Protein AF-Q877G6-F1 (afdb_monomer)

Radius of gyration: 19.06 Å; Cα contacts (8 Å, |Δi|>4): 130; chains: 1; bounding box: 35×27×50 Å

Solvent-accessible surface area (backbone atoms only — not comparable to full-atom values): 6556 Å² total; per-residue (Å²): 135,87,76,53,73,66,40,53,74,72,68,56,84,74,80,96,65,69,86,87,59,76,82,83,90,75,80,76,54,71,31,86,64,36,75,48,72,37,63,58,92,90,30,47,45,93,73,54,74,78,75,97,71,75,81,60,54,75,44,80,45,73,51,62,65,48,49,51,66,62,53,52,55,51,48,32,68,74,68,74,44,72,78,43,68,89,72,87,58,70,30,70,14,34,38,37,35,61,32,35,32,112

Foldseek 3Di:
DDDPPVCVVVVVPDDPDDPPDDDDPDDQDWAVSAEEFDDDPNHTPVRDDDDPDDPKDKDKDWDGLAFPVVVLVVVCVVVVFRKDFDDTDDNGYTYIGMIMTD

Nearest PDB structures (foldseek):
  7mzv-assembly1_A  TM=7.423E-01  e=6.761E-03  Saccharomyces cerevisiae
  8ucg-assembly1_B  TM=5.681E-01  e=7.013E+00  Palaeococcus pacificus DY20341
  2bm0-assembly1_A  TM=4.723E-01  e=8.004E+00  Thermus thermophilus

pLDDT: mean 92.58, std 7.89, range [58.31, 98.5]

Mean predicted aligned error: 5.35 Å

Organism: NCBI:txid2285

Secondary structure (DSSP, 8-state):
----HHHHHTT-----S-TT---------TTTT-EEE-EETTEETTT----SSSS-EEEEEEEESS-HHHHHHHHHHHH-S--EES----SSSEEEEEEEE-

Sequence (102 aa):
MNYSDLDSFLGLEKYYIQEEWEPLQISINRPEGFKVIEEISETPVDEWKGESNGTYSAYLLTKKGIDHFSVISILKKLMKRKIHYLGIKDANAITQQIIYVN

InterPro domains:
  IPR001656 Pseudouridine synthase, TruD [PF01142] (29-100)
  IPR020103 Pseudouridine synthase, catalytic domain superfamily [SSF55120] (15-101)
  IPR020119 Pseudouridine synthase TruD, conserved site [PS01268] (87-100)
  IPR042214 Pseudouridine synthase, TruD, catalytic domain [G3DSA:3.30.2350.20] (13-102)

Structure (mmCIF, N/CA/C/O backbone):
data_AF-Q877G6-F1
#
_entry.id   AF-Q877G6-F1
#
loop_
_atom_site.group_PDB
_atom_site.id
_atom_site.type_symbol
_atom_site.label_atom_id
_atom_site.label_alt_id
_atom_site.label_comp_id
_atom_site.label_asym_id
_atom_site.label_entity_id
_atom_site.label_seq_id
_atom_site.pdbx_PDB_ins_code
_atom_site.Cartn_x
_atom_site.Cartn_y
_atom_site.Cartn_z
_atom_site.occupancy
_atom_site.B_iso_or_equiv
_atom_site.auth_seq_id
_atom_site.auth_comp_id
_atom_site.auth_asym_id
_atom_site.auth_atom_id
_atom_site.pdbx_PDB_model_num
ATOM 1 N N . MET A 1 1 ? 12.978 2.438 -31.466 1.00 58.31 1 MET A N 1
ATOM 2 C CA . MET A 1 1 ? 12.476 1.569 -30.380 1.00 58.31 1 MET A CA 1
ATOM 3 C C . MET A 1 1 ? 11.532 0.542 -30.969 1.00 58.31 1 MET A C 1
ATOM 5 O O . MET A 1 1 ? 10.769 0.896 -31.859 1.00 58.31 1 MET A O 1
ATOM 9 N N . ASN A 1 2 ? 11.603 -0.704 -30.508 1.00 61.12 2 ASN A N 1
ATOM 10 C CA . ASN A 1 2 ? 10.622 -1.728 -30.854 1.00 61.12 2 ASN A CA 1
ATOM 11 C C . ASN A 1 2 ? 9.531 -1.680 -29.773 1.00 61.12 2 ASN A C 1
ATOM 13 O O . ASN A 1 2 ? 9.827 -1.962 -28.613 1.00 61.12 2 ASN A O 1
ATOM 17 N N . TYR A 1 3 ? 8.329 -1.220 -30.119 1.00 66.62 3 TYR A N 1
ATOM 18 C CA . TYR A 1 3 ? 7.189 -1.213 -29.198 1.00 66.62 3 TYR A CA 1
ATOM 19 C C . TYR A 1 3 ? 6.693 -2.644 -29.026 1.00 66.62 3 TYR A C 1
ATOM 21 O O . TYR A 1 3 ? 6.728 -3.419 -29.983 1.00 66.62 3 TYR A O 1
ATOM 29 N N . SER A 1 4 ? 6.229 -3.013 -27.831 1.00 79.81 4 SER A N 1
ATOM 30 C CA . SER A 1 4 ? 5.544 -4.298 -27.719 1.00 79.81 4 SER A CA 1
ATOM 31 C C . SER A 1 4 ? 4.218 -4.235 -28.491 1.00 79.81 4 SER A C 1
ATOM 33 O O . SER A 1 4 ? 3.563 -3.187 -28.543 1.00 79.81 4 SER A O 1
ATOM 35 N N . ASP A 1 5 ? 3.802 -5.354 -29.088 1.00 85.62 5 ASP A N 1
ATOM 36 C CA . ASP A 1 5 ? 2.498 -5.452 -29.765 1.00 85.62 5 ASP A CA 1
ATOM 37 C C . ASP A 1 5 ? 1.347 -5.078 -28.813 1.00 85.62 5 ASP A C 1
ATOM 39 O O . ASP A 1 5 ? 0.343 -4.496 -29.224 1.00 85.62 5 ASP A O 1
ATOM 43 N N . LEU A 1 6 ? 1.525 -5.366 -27.517 1.00 88.69 6 LEU A N 1
ATOM 44 C CA . LEU A 1 6 ? 0.591 -5.009 -26.457 1.00 88.69 6 LEU A CA 1
ATOM 45 C C . LEU A 1 6 ? 0.489 -3.491 -26.272 1.00 88.69 6 LEU A C 1
ATOM 47 O O . LEU A 1 6 ? -0.617 -2.964 -26.208 1.00 88.69 6 LEU A O 1
ATOM 51 N N . ASP A 1 7 ? 1.617 -2.788 -26.207 1.00 89.50 7 ASP A N 1
ATOM 52 C CA . ASP A 1 7 ? 1.636 -1.333 -26.029 1.00 89.50 7 ASP A CA 1
ATOM 53 C C . ASP A 1 7 ? 0.967 -0.628 -27.211 1.00 89.50 7 ASP A C 1
ATOM 55 O O . ASP A 1 7 ? 0.139 0.263 -27.021 1.00 89.50 7 ASP A O 1
ATOM 59 N N . SER A 1 8 ? 1.226 -1.109 -28.428 1.00 86.69 8 SER A N 1
ATOM 60 C CA . SER A 1 8 ? 0.577 -0.598 -29.639 1.00 86.69 8 SER A CA 1
ATOM 61 C C . SER A 1 8 ? -0.937 -0.835 -29.616 1.00 86.69 8 SER A C 1
ATOM 63 O O . SER A 1 8 ? -1.711 0.072 -29.914 1.00 86.69 8 SER A O 1
ATOM 65 N N . PHE A 1 9 ? -1.381 -2.026 -29.199 1.00 94.00 9 PHE A N 1
ATOM 66 C CA . PHE A 1 9 ? -2.805 -2.337 -29.034 1.00 94.00 9 PHE A CA 1
ATOM 67 C C . PHE A 1 9 ? -3.489 -1.448 -27.981 1.00 94.00 9 PHE A C 1
ATOM 69 O O . PHE A 1 9 ? -4.663 -1.109 -28.125 1.00 94.00 9 PHE A O 1
ATOM 76 N N . LEU A 1 10 ? -2.758 -1.044 -26.939 1.00 92.69 10 LEU A N 1
ATOM 77 C CA . LEU A 1 10 ? -3.235 -0.138 -25.891 1.00 92.69 10 LEU A CA 1
ATOM 78 C C . LEU A 1 10 ? -3.169 1.351 -26.287 1.00 92.69 10 LEU A C 1
ATOM 80 O O . LEU A 1 10 ? -3.564 2.201 -25.489 1.00 92.69 10 LEU A O 1
ATOM 84 N N . GLY A 1 11 ? -2.695 1.680 -27.495 1.00 92.25 11 GLY A N 1
ATOM 85 C CA . GLY A 1 11 ? -2.542 3.061 -27.968 1.00 92.25 11 GLY A CA 1
ATOM 86 C C . GLY A 1 11 ? -1.336 3.798 -27.371 1.00 92.25 11 GLY A C 1
ATOM 87 O O . GLY A 1 11 ? -1.301 5.027 -27.364 1.00 92.25 11 GLY A O 1
ATOM 88 N N . LEU A 1 12 ? -0.346 3.071 -26.846 1.00 89.31 12 LEU A N 1
ATOM 89 C CA . LEU A 1 12 ? 0.904 3.629 -26.327 1.00 89.31 12 LEU A CA 1
ATOM 90 C C . LEU A 1 12 ? 1.914 3.792 -27.470 1.00 89.31 12 LEU A C 1
ATOM 92 O O . LEU A 1 12 ? 2.834 3.000 -27.649 1.00 89.31 12 LEU A O 1
ATOM 96 N N . GLU A 1 13 ? 1.723 4.844 -28.260 1.00 84.12 13 GLU A N 1
ATOM 97 C CA . GLU A 1 13 ? 2.462 5.070 -29.511 1.00 84.12 13 GLU A CA 1
ATOM 98 C C . GLU A 1 13 ? 3.860 5.682 -29.319 1.00 84.12 13 GLU A C 1
ATOM 100 O O . GLU A 1 13 ? 4.656 5.731 -30.259 1.00 84.12 13 GLU A O 1
ATOM 105 N N . LYS A 1 14 ? 4.163 6.204 -28.122 1.00 81.88 14 LYS A N 1
ATOM 106 C CA . LYS A 1 14 ? 5.425 6.896 -27.842 1.00 81.88 14 LYS A CA 1
ATOM 107 C C . LYS A 1 14 ? 5.844 6.791 -26.378 1.00 81.88 14 LYS A C 1
ATOM 109 O O . LYS A 1 14 ? 5.050 7.063 -25.480 1.00 81.88 14 LYS A O 1
ATOM 114 N N . TYR A 1 15 ? 7.129 6.511 -26.148 1.00 82.56 15 TYR A N 1
ATOM 115 C CA . TYR A 1 15 ? 7.771 6.672 -24.840 1.00 82.56 15 TYR A CA 1
ATOM 116 C C . TYR A 1 15 ? 8.532 8.000 -24.764 1.00 82.56 15 TYR A C 1
ATOM 118 O O . TYR A 1 15 ? 9.183 8.414 -25.722 1.00 82.56 15 TYR A O 1
ATOM 126 N N . TYR A 1 16 ? 8.478 8.657 -23.606 1.00 84.44 16 TYR A N 1
ATOM 127 C CA . TYR A 1 16 ? 9.226 9.884 -23.317 1.00 84.44 16 TYR A CA 1
ATOM 128 C C . TYR A 1 16 ? 10.452 9.553 -22.459 1.00 84.44 16 TYR A C 1
ATOM 130 O O . TYR A 1 16 ? 10.498 9.856 -21.269 1.00 84.44 16 TYR A O 1
ATOM 138 N N . ILE A 1 17 ? 11.426 8.875 -23.062 1.00 83.06 17 ILE A N 1
ATOM 139 C CA . ILE A 1 17 ? 12.707 8.510 -22.440 1.00 83.06 17 ILE A CA 1
ATOM 140 C C . ILE A 1 17 ? 13.863 9.025 -23.303 1.00 83.06 17 ILE A C 1
ATOM 142 O O . ILE A 1 17 ? 13.655 9.368 -24.467 1.00 83.06 17 ILE A O 1
ATOM 146 N N . GLN A 1 18 ? 15.079 9.087 -22.749 1.00 74.88 18 GLN A N 1
ATOM 147 C CA . GLN A 1 18 ? 16.268 9.336 -23.568 1.00 74.88 18 GLN A CA 1
ATOM 148 C C . GLN A 1 18 ? 16.403 8.186 -24.572 1.00 74.88 18 GLN A C 1
ATOM 150 O O . GLN A 1 18 ? 16.488 7.030 -24.168 1.00 74.88 18 GLN A O 1
ATOM 155 N N . GLU A 1 19 ? 16.378 8.492 -25.872 1.00 68.75 19 GLU A N 1
ATOM 156 C CA . GLU A 1 19 ? 16.301 7.474 -26.935 1.00 68.75 19 GLU A CA 1
ATOM 157 C C . GLU A 1 19 ? 17.506 6.525 -26.962 1.00 68.75 19 GLU A C 1
ATOM 159 O O . GLU A 1 19 ? 17.415 5.424 -27.496 1.00 68.75 19 GLU A O 1
ATOM 164 N N . GLU A 1 20 ? 18.610 6.943 -26.348 1.00 79.00 20 GLU A N 1
ATOM 165 C CA . GLU A 1 20 ? 19.864 6.197 -26.240 1.00 79.00 20 GLU A CA 1
ATOM 166 C C . GLU A 1 20 ? 19.856 5.177 -25.089 1.00 79.00 20 GLU A C 1
ATOM 168 O O . GLU A 1 20 ? 20.806 4.415 -24.921 1.00 79.00 20 GLU A O 1
ATOM 173 N N . TRP A 1 21 ? 18.809 5.170 -24.256 1.00 82.81 21 TRP A N 1
ATOM 174 C CA . TRP A 1 21 ? 18.697 4.229 -23.148 1.00 82.81 21 TRP A CA 1
ATOM 175 C C . TRP A 1 21 ? 18.130 2.903 -23.633 1.00 82.81 21 TRP A C 1
ATOM 177 O O . TRP A 1 21 ? 16.963 2.799 -24.014 1.00 82.81 21 TRP A O 1
ATOM 187 N N . GLU A 1 22 ? 18.953 1.865 -23.540 1.00 81.69 22 GLU A N 1
ATOM 188 C CA . GLU A 1 22 ? 18.494 0.495 -23.713 1.00 81.69 22 GLU A CA 1
ATOM 189 C C . GLU A 1 22 ? 17.479 0.117 -22.615 1.00 81.69 22 GLU A C 1
ATOM 191 O O . GLU A 1 22 ? 17.662 0.487 -21.447 1.00 81.69 22 GLU A O 1
ATOM 196 N N . PRO A 1 23 ? 16.414 -0.640 -22.942 1.00 83.56 23 PRO A N 1
ATOM 197 C CA . PRO A 1 23 ? 15.450 -1.093 -21.948 1.00 83.56 23 PRO A CA 1
ATOM 198 C C . PRO A 1 23 ? 16.114 -1.899 -20.824 1.00 83.56 23 PRO A C 1
ATOM 200 O O . PRO A 1 23 ? 16.841 -2.863 -21.080 1.00 83.56 23 PRO A O 1
ATOM 203 N N . LEU A 1 24 ? 15.809 -1.566 -19.565 1.00 87.00 24 LEU A N 1
ATOM 204 C CA . LEU A 1 24 ? 16.246 -2.380 -18.430 1.00 87.00 24 LEU A CA 1
ATOM 205 C C . LEU A 1 24 ? 15.502 -3.721 -18.416 1.00 87.00 24 LEU A C 1
ATOM 207 O O . LEU A 1 24 ? 14.307 -3.784 -18.134 1.00 87.00 24 LEU A O 1
ATOM 211 N N . GLN A 1 25 ? 16.238 -4.805 -18.646 1.00 87.81 25 GLN A N 1
ATOM 212 C CA . GLN A 1 25 ? 15.738 -6.175 -18.538 1.00 87.81 25 GLN A CA 1
ATOM 213 C C . GLN A 1 25 ? 15.933 -6.699 -17.112 1.00 87.81 25 GLN A C 1
ATOM 215 O O . GLN A 1 25 ? 16.862 -7.457 -16.832 1.00 87.81 25 GLN A O 1
ATOM 220 N N . ILE A 1 26 ? 15.076 -6.258 -16.189 1.00 92.06 26 ILE A N 1
ATOM 221 C CA . ILE A 1 26 ? 15.128 -6.667 -14.780 1.00 92.06 26 ILE A CA 1
ATOM 222 C C . ILE A 1 26 ? 13.783 -7.206 -14.294 1.00 92.06 26 ILE A C 1
ATOM 224 O O . ILE A 1 26 ? 12.719 -6.796 -14.753 1.00 92.06 26 ILE A O 1
ATOM 228 N N . SER A 1 27 ? 13.833 -8.092 -13.301 1.00 92.75 27 SER A N 1
ATOM 229 C CA . SER A 1 27 ? 12.659 -8.531 -12.547 1.00 92.75 27 SER A CA 1
ATOM 230 C C . SER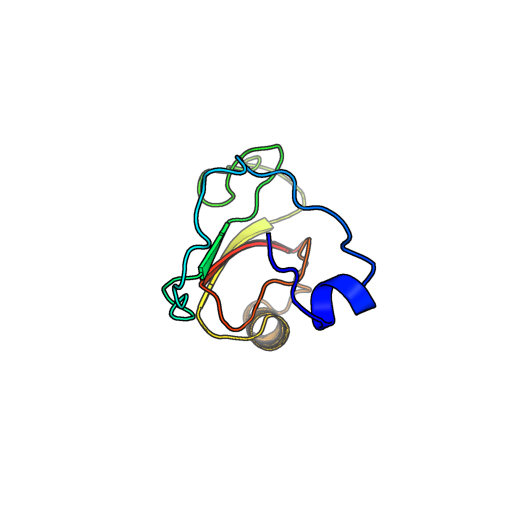 A 1 27 ? 12.642 -7.878 -11.168 1.00 92.75 27 SER A C 1
ATOM 232 O O . SER A 1 27 ? 13.618 -7.964 -10.421 1.00 92.75 27 SER A O 1
ATOM 234 N N . ILE A 1 28 ? 11.513 -7.283 -10.789 1.00 93.62 28 ILE A N 1
ATOM 235 C CA . ILE A 1 28 ? 11.305 -6.795 -9.424 1.00 93.62 28 ILE A CA 1
ATOM 236 C C . ILE A 1 28 ? 10.835 -7.972 -8.567 1.00 93.62 28 ILE A C 1
ATOM 238 O O . ILE A 1 28 ? 9.698 -8.426 -8.705 1.00 93.62 28 ILE A O 1
ATOM 242 N N . ASN A 1 29 ? 11.697 -8.460 -7.673 1.00 95.06 29 ASN A N 1
ATOM 243 C CA . ASN A 1 29 ? 11.312 -9.470 -6.685 1.00 95.06 29 ASN A CA 1
ATOM 244 C C . ASN A 1 29 ? 10.231 -8.892 -5.772 1.00 95.06 29 ASN A C 1
ATOM 246 O O . ASN A 1 29 ? 10.399 -7.797 -5.247 1.00 95.06 29 ASN A O 1
ATOM 250 N N . ARG A 1 30 ? 9.122 -9.598 -5.568 1.00 94.88 30 ARG A N 1
ATOM 251 C CA . ARG A 1 30 ? 8.014 -9.113 -4.736 1.00 94.88 30 ARG A CA 1
ATOM 252 C C . ARG A 1 30 ? 7.729 -10.085 -3.585 1.00 94.88 30 ARG A C 1
ATOM 254 O O . ARG A 1 30 ? 7.824 -11.291 -3.809 1.00 94.88 30 ARG A O 1
ATOM 261 N N . PRO A 1 31 ? 7.331 -9.578 -2.400 1.00 96.06 31 PRO A N 1
ATOM 262 C CA . PRO A 1 31 ? 7.039 -8.168 -2.096 1.00 96.06 31 PRO A CA 1
ATOM 263 C C . PRO A 1 31 ? 8.266 -7.281 -1.805 1.00 96.06 31 PRO A C 1
ATOM 265 O O . PRO A 1 31 ? 8.122 -6.064 -1.767 1.00 96.06 31 PRO A O 1
ATOM 268 N N . GLU A 1 32 ? 9.455 -7.846 -1.590 1.00 96.19 32 GLU A N 1
ATOM 269 C CA . GLU A 1 32 ? 10.627 -7.139 -1.045 1.00 96.19 32 GLU A CA 1
ATOM 270 C C . GLU A 1 32 ? 11.133 -5.981 -1.916 1.00 96.19 32 GLU A C 1
ATOM 272 O O . GLU A 1 32 ? 11.555 -4.957 -1.388 1.00 96.19 32 GLU A O 1
ATOM 277 N N . GLY A 1 33 ? 11.078 -6.124 -3.236 1.00 96.06 33 GLY A N 1
ATOM 278 C CA . GLY A 1 33 ? 11.527 -5.129 -4.209 1.00 96.06 33 GLY A CA 1
ATOM 279 C C . GLY A 1 33 ? 10.472 -4.091 -4.586 1.00 96.06 33 GLY A C 1
ATOM 280 O O . GLY A 1 33 ? 10.737 -3.262 -5.452 1.00 96.06 33 GLY A O 1
ATOM 281 N N . PHE A 1 34 ? 9.282 -4.112 -3.973 1.00 97.38 34 PHE A N 1
ATOM 282 C CA . PHE A 1 34 ? 8.234 -3.129 -4.247 1.00 97.38 34 PHE A CA 1
ATOM 283 C C . PHE A 1 34 ? 7.682 -2.529 -2.951 1.00 97.38 34 PHE A C 1
ATOM 285 O O . PHE A 1 34 ? 6.825 -3.114 -2.278 1.00 97.38 34 PHE A O 1
ATOM 292 N N . LYS A 1 35 ? 8.194 -1.340 -2.612 1.00 97.56 35 LYS A N 1
ATOM 293 C CA . LYS A 1 35 ? 7.778 -0.556 -1.448 1.00 97.56 35 LYS A CA 1
ATOM 294 C C . LYS A 1 35 ? 6.916 0.627 -1.889 1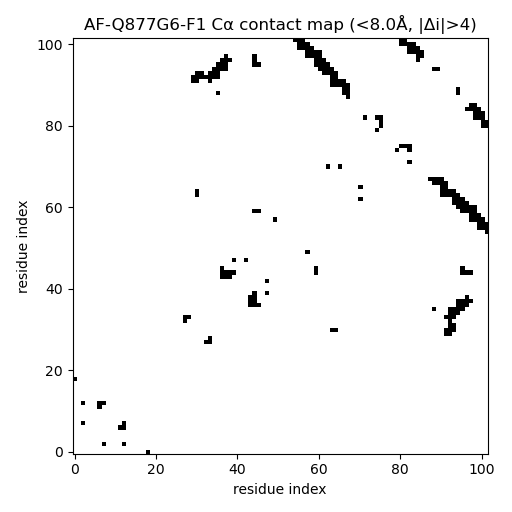.00 97.56 35 LYS A C 1
ATOM 296 O O . LYS A 1 35 ? 7.297 1.355 -2.798 1.00 97.56 35 LYS A O 1
ATOM 301 N N . VAL A 1 36 ? 5.788 0.831 -1.215 1.00 97.19 36 VAL A N 1
ATOM 302 C CA . VAL A 1 36 ? 4.907 1.991 -1.410 1.00 97.19 36 VAL A CA 1
ATOM 303 C C . VAL A 1 36 ? 4.747 2.713 -0.079 1.00 97.19 36 VAL A C 1
ATOM 305 O O . VAL A 1 36 ? 4.315 2.111 0.905 1.00 97.19 36 VAL A O 1
ATOM 308 N N . ILE A 1 37 ? 5.078 3.998 -0.050 1.00 98.06 37 ILE A N 1
ATOM 309 C CA . ILE A 1 37 ? 4.874 4.870 1.107 1.00 98.06 37 ILE A CA 1
ATOM 310 C C . ILE A 1 37 ? 3.846 5.910 0.677 1.00 98.06 37 ILE A C 1
ATOM 312 O O . ILE A 1 37 ? 4.022 6.562 -0.346 1.00 98.06 37 ILE A O 1
ATOM 316 N N . GLU A 1 38 ? 2.725 5.984 1.387 1.00 97.94 38 GLU A N 1
ATOM 317 C CA . GLU A 1 38 ? 1.741 7.042 1.167 1.00 97.94 38 GLU A CA 1
ATOM 318 C C . GLU A 1 38 ? 2.322 8.394 1.594 1.00 97.94 38 GLU A C 1
ATOM 320 O O . GLU A 1 38 ? 3.139 8.463 2.512 1.00 97.94 38 GLU A O 1
ATOM 325 N N . GLU A 1 39 ? 1.870 9.463 0.951 1.00 97.19 39 GLU A N 1
ATOM 326 C CA . GLU A 1 39 ? 2.209 10.829 1.332 1.00 97.19 39 GLU A CA 1
ATOM 327 C C . GLU A 1 39 ? 0.941 11.597 1.705 1.00 97.19 39 GLU A C 1
ATOM 329 O O . GLU A 1 39 ? -0.111 11.449 1.076 1.00 97.19 39 GLU A O 1
ATOM 334 N N . ILE A 1 40 ? 1.052 12.436 2.731 1.00 94.75 40 ILE A N 1
ATOM 335 C CA . ILE A 1 40 ? 0.030 13.396 3.141 1.00 94.75 40 ILE A CA 1
ATOM 336 C C . ILE A 1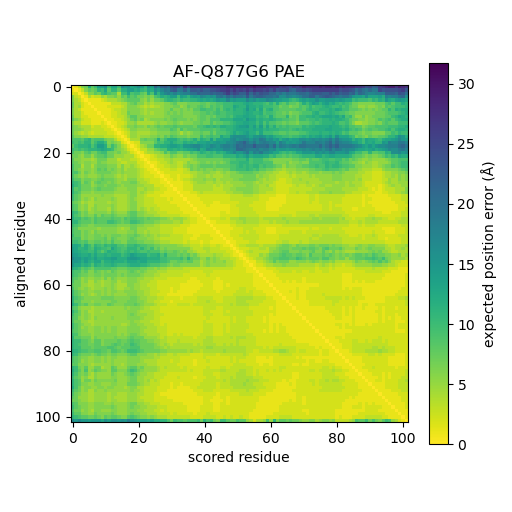 40 ? 0.655 14.776 3.025 1.00 94.75 40 ILE A C 1
ATOM 338 O O . ILE A 1 40 ? 1.600 15.081 3.748 1.00 94.75 40 ILE A O 1
ATOM 342 N N . SER A 1 41 ? 0.125 15.603 2.122 1.00 92.62 41 SER A N 1
ATOM 343 C CA . SER A 1 41 ? 0.665 16.942 1.845 1.00 92.62 41 SER A CA 1
ATOM 344 C C . SER A 1 41 ? 2.178 16.906 1.594 1.00 92.62 41 SER A C 1
ATOM 346 O O . SER A 1 41 ? 2.935 17.589 2.278 1.00 92.62 41 SER A O 1
ATOM 348 N N . GLU A 1 42 ? 2.607 16.044 0.663 1.00 94.94 42 GLU A N 1
ATOM 349 C CA . GLU A 1 42 ? 4.020 15.863 0.272 1.00 94.94 42 GLU A CA 1
ATOM 350 C C . GLU A 1 42 ? 4.926 15.331 1.401 1.00 94.94 42 GLU A C 1
ATOM 352 O O . GLU A 1 42 ? 6.147 15.321 1.278 1.00 94.94 42 GLU A O 1
ATOM 357 N N . THR A 1 43 ? 4.346 14.877 2.519 1.00 96.62 43 THR A N 1
ATOM 358 C CA . THR A 1 43 ? 5.087 14.287 3.642 1.00 96.62 43 THR A CA 1
ATOM 359 C C . THR A 1 43 ? 4.852 12.774 3.694 1.00 96.62 43 THR A C 1
ATOM 361 O O . THR A 1 43 ? 3.695 12.357 3.829 1.00 96.62 43 THR A O 1
ATOM 364 N N . PRO A 1 44 ? 5.905 11.938 3.641 1.00 97.62 44 PRO A N 1
ATOM 365 C CA . PRO A 1 44 ? 5.801 10.492 3.831 1.00 97.62 44 PRO A CA 1
ATOM 366 C C . PRO A 1 44 ? 5.120 10.141 5.156 1.00 97.62 44 PRO A C 1
ATOM 368 O O . PRO A 1 44 ? 5.406 10.730 6.198 1.00 97.62 44 PRO A O 1
ATOM 371 N N . VAL A 1 45 ? 4.205 9.172 5.151 1.00 97.00 45 VAL A N 1
ATOM 372 C 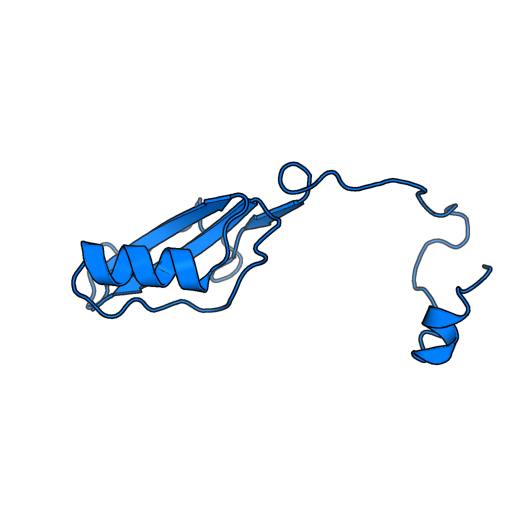CA . VAL A 1 45 ? 3.403 8.831 6.344 1.00 97.00 45 VAL A CA 1
ATOM 373 C C . VAL A 1 45 ? 4.201 8.257 7.519 1.00 97.00 45 VAL A C 1
ATOM 375 O O . VAL A 1 45 ? 3.685 8.208 8.634 1.00 97.00 45 VAL A O 1
ATOM 378 N N . ASP A 1 46 ? 5.430 7.794 7.296 1.00 95.69 46 ASP A N 1
ATOM 379 C CA . ASP A 1 46 ? 6.352 7.376 8.355 1.00 95.69 46 ASP A CA 1
ATOM 380 C C . ASP A 1 46 ? 7.082 8.546 9.031 1.00 95.69 46 ASP A C 1
ATOM 382 O O . ASP A 1 46 ? 7.622 8.378 10.126 1.00 95.69 46 ASP A O 1
ATOM 386 N N . GLU A 1 47 ? 7.015 9.737 8.440 1.00 96.38 47 GLU A N 1
ATOM 387 C CA . GLU A 1 47 ? 7.523 10.991 9.002 1.00 96.38 47 GLU A CA 1
ATOM 388 C C . GLU A 1 47 ? 6.395 11.948 9.412 1.00 96.38 47 GLU A C 1
ATOM 390 O O . GLU A 1 47 ? 6.585 12.816 10.269 1.00 96.38 47 GLU A O 1
ATOM 395 N N . TRP A 1 48 ? 5.205 11.773 8.832 1.00 95.44 48 TRP A N 1
ATOM 396 C CA . TRP A 1 48 ? 4.046 12.612 9.088 1.00 95.44 48 TRP A CA 1
ATOM 397 C C . TRP A 1 48 ? 3.602 12.534 10.548 1.00 95.44 48 TRP A C 1
ATOM 399 O O . TRP A 1 48 ? 3.384 11.463 11.122 1.00 95.44 48 TRP A O 1
ATOM 409 N N . LYS A 1 49 ? 3.401 13.710 11.139 1.00 88.69 49 LYS A N 1
ATOM 410 C CA . LYS A 1 49 ? 2.830 13.864 12.472 1.00 88.69 49 LYS A CA 1
ATOM 411 C C . LYS A 1 49 ? 1.585 14.718 12.346 1.00 88.69 49 LYS A C 1
ATOM 413 O O . LYS A 1 49 ? 1.661 15.872 11.938 1.00 88.69 49 LYS A O 1
ATOM 418 N N . GLY A 1 50 ? 0.447 14.126 12.682 1.00 88.25 50 GLY A N 1
ATOM 419 C CA . GLY A 1 50 ? -0.790 14.872 12.828 1.00 88.25 50 GLY A CA 1
ATOM 420 C C . GLY A 1 50 ? -0.751 15.802 14.034 1.00 88.25 50 GLY A C 1
ATOM 421 O O . GLY A 1 50 ? 0.218 15.852 14.794 1.00 88.25 50 GLY A O 1
ATOM 422 N N . GLU A 1 51 ? -1.859 16.500 14.231 1.00 91.44 51 GLU A N 1
ATOM 423 C CA . GLU A 1 51 ? -2.075 17.294 15.432 1.00 91.44 51 GLU A CA 1
ATOM 424 C C . GLU A 1 51 ? -2.185 16.401 16.675 1.00 91.44 51 GLU A C 1
ATOM 426 O O . GLU A 1 51 ? -2.661 15.264 16.616 1.00 91.44 51 GLU A O 1
ATOM 431 N N . SER A 1 52 ? -1.775 16.931 17.828 1.00 89.62 52 SER A N 1
ATOM 432 C CA . SER A 1 52 ? -1.864 16.215 19.108 1.00 89.62 52 SER A CA 1
ATOM 433 C C . SER A 1 52 ? -3.297 16.078 19.627 1.00 89.62 52 SER A C 1
ATOM 435 O O . SER A 1 52 ? -3.564 15.213 20.459 1.00 89.62 52 SER A O 1
ATOM 437 N N . ASN A 1 53 ? -4.217 16.904 19.121 1.00 91.12 53 ASN A N 1
ATOM 438 C CA . ASN A 1 53 ? -5.617 16.947 19.518 1.00 91.12 53 ASN A CA 1
ATOM 439 C C . ASN A 1 53 ? -6.525 16.926 18.283 1.00 91.12 53 ASN A C 1
ATOM 441 O O . ASN A 1 53 ? -6.245 17.578 17.280 1.00 91.12 53 ASN A O 1
ATOM 445 N N . GLY A 1 54 ? -7.657 16.229 18.379 1.00 91.38 54 GLY A N 1
ATOM 446 C CA . GLY A 1 54 ? -8.647 16.177 17.309 1.00 91.38 54 GLY A CA 1
ATOM 447 C C . GLY A 1 54 ? -9.724 15.125 17.550 1.00 91.38 54 GLY A C 1
ATOM 448 O O . GLY A 1 54 ? -9.700 14.398 18.539 1.00 91.38 54 GLY A O 1
ATOM 449 N N . THR A 1 55 ? -10.686 15.047 16.631 1.00 94.00 55 THR A N 1
ATOM 450 C CA . THR A 1 55 ? -11.784 14.064 16.683 1.00 94.00 55 THR A CA 1
ATOM 451 C C . THR A 1 55 ? -11.354 12.671 16.219 1.00 94.00 55 THR A C 1
ATOM 453 O O . THR A 1 55 ? -12.019 11.690 16.524 1.00 94.00 55 THR A O 1
ATOM 456 N N . TYR A 1 56 ? -10.251 12.567 15.479 1.00 94.56 56 TYR A N 1
ATOM 457 C CA . TYR A 1 56 ? -9.795 11.311 14.895 1.00 94.56 56 TYR A CA 1
ATOM 458 C C . TYR A 1 56 ? -8.494 10.844 15.534 1.00 94.56 56 TYR A C 1
ATOM 460 O O . TYR A 1 56 ? -7.593 11.637 15.791 1.00 94.56 56 TYR A O 1
ATOM 468 N N . SER A 1 57 ? -8.381 9.531 15.722 1.00 94.25 57 SER A N 1
ATOM 469 C CA . SER A 1 57 ? -7.115 8.864 16.024 1.00 94.25 57 SER A CA 1
ATOM 470 C C . SER A 1 57 ? -6.540 8.286 14.734 1.00 94.25 57 SER A C 1
ATOM 472 O O . SER A 1 57 ? -7.177 7.438 14.102 1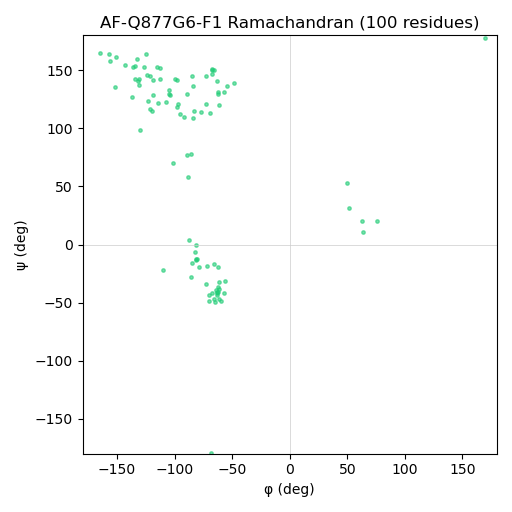.00 94.25 57 SER A O 1
ATOM 474 N N . ALA A 1 58 ? -5.355 8.751 14.342 1.00 95.12 58 ALA A N 1
ATOM 475 C CA . ALA A 1 58 ? -4.624 8.270 13.174 1.00 95.12 58 ALA A CA 1
ATOM 476 C C . ALA A 1 58 ? -3.532 7.273 13.586 1.00 95.12 58 ALA A C 1
ATOM 478 O O . ALA A 1 58 ? -2.880 7.437 14.617 1.00 95.12 58 ALA A O 1
ATOM 479 N N . TYR A 1 59 ? -3.327 6.246 12.766 1.00 95.69 59 TYR A N 1
ATOM 480 C CA . T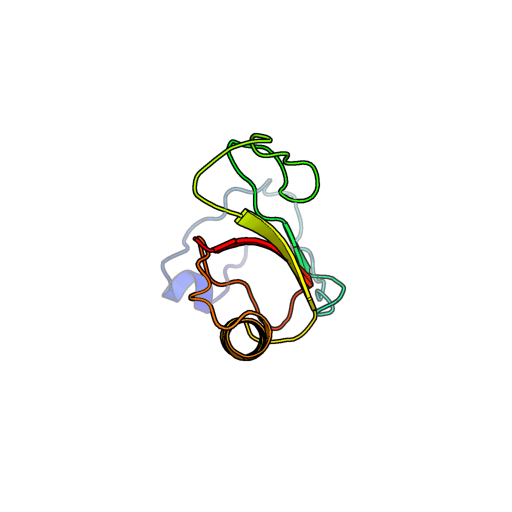YR A 1 59 ? -2.322 5.211 12.976 1.00 95.69 59 TYR A CA 1
ATOM 481 C C . TYR A 1 59 ? -1.571 4.940 11.678 1.00 95.69 59 TYR A C 1
ATOM 483 O O . TYR A 1 59 ? -2.171 4.880 10.603 1.00 95.69 59 TYR A O 1
ATOM 491 N N . LEU A 1 60 ? -0.270 4.690 11.797 1.00 97.25 60 LEU A N 1
ATOM 492 C CA . LEU A 1 60 ? 0.534 4.172 10.700 1.00 97.25 60 LEU A CA 1
ATOM 493 C C . LEU A 1 60 ? 0.269 2.672 10.529 1.00 97.25 60 LEU A C 1
ATOM 495 O O . LEU A 1 60 ? 0.622 1.860 11.386 1.00 97.25 60 LEU A O 1
ATOM 499 N N . LEU A 1 61 ? -0.328 2.294 9.401 1.00 97.94 61 LEU A N 1
ATOM 500 C CA . LEU A 1 61 ? -0.500 0.904 9.003 1.00 97.94 61 LEU A CA 1
ATOM 501 C C . LEU A 1 61 ? 0.632 0.486 8.067 1.00 97.94 61 LEU A C 1
ATOM 503 O O . LEU A 1 61 ? 0.689 0.911 6.914 1.00 97.94 61 LEU A O 1
ATOM 507 N N . THR A 1 62 ? 1.483 -0.417 8.552 1.00 98.19 62 THR A N 1
ATOM 508 C CA . THR A 1 62 ? 2.479 -1.113 7.730 1.00 98.19 62 THR A CA 1
ATOM 509 C C . THR A 1 62 ? 2.011 -2.539 7.459 1.00 98.19 62 THR A C 1
ATOM 511 O O . THR A 1 62 ? 1.672 -3.265 8.393 1.00 98.19 62 THR A O 1
ATOM 514 N N . LYS A 1 63 ? 1.996 -2.963 6.192 1.00 97.94 63 LYS A N 1
ATOM 515 C CA . LYS A 1 63 ? 1.674 -4.346 5.802 1.00 97.94 63 LYS A CA 1
ATOM 516 C C . LYS A 1 63 ? 2.645 -4.871 4.744 1.00 97.94 63 LYS A C 1
ATOM 518 O O . LYS A 1 63 ? 3.174 -4.098 3.949 1.00 97.94 63 LYS A O 1
ATOM 523 N N . LYS A 1 64 ? 2.843 -6.190 4.715 1.00 98.31 64 LYS A N 1
ATOM 524 C CA . LYS A 1 64 ? 3.706 -6.895 3.757 1.00 98.31 64 LYS A CA 1
ATOM 525 C C . LYS A 1 64 ? 3.008 -8.154 3.260 1.00 98.31 64 LYS A C 1
ATOM 527 O O . LYS A 1 64 ? 2.594 -8.963 4.083 1.00 98.31 64 LYS A O 1
ATOM 532 N N . GLY A 1 65 ? 2.906 -8.325 1.941 1.00 97.25 65 GLY A N 1
ATOM 533 C CA . GLY A 1 65 ? 2.455 -9.590 1.341 1.00 97.25 65 GLY A CA 1
ATOM 534 C C . GLY A 1 65 ? 1.023 -10.006 1.703 1.00 97.25 65 GLY A C 1
ATOM 535 O O . GLY A 1 65 ? 0.691 -11.183 1.622 1.00 97.25 65 GLY A O 1
ATOM 536 N N . ILE A 1 66 ? 0.186 -9.066 2.147 1.00 97.81 66 ILE A N 1
ATOM 537 C CA . ILE A 1 66 ? -1.189 -9.316 2.587 1.00 97.81 66 ILE A CA 1
ATOM 538 C C . ILE A 1 66 ? -2.132 -8.310 1.930 1.00 97.81 66 ILE A C 1
ATOM 540 O O . ILE A 1 66 ? -1.798 -7.125 1.765 1.00 97.81 66 ILE A O 1
ATOM 544 N N . ASP A 1 67 ? -3.307 -8.792 1.528 1.00 97.50 67 ASP A N 1
ATOM 545 C CA . ASP A 1 67 ? -4.319 -7.957 0.904 1.00 97.50 67 ASP A CA 1
ATOM 546 C C . ASP A 1 67 ? -4.899 -6.941 1.895 1.00 97.50 67 ASP A C 1
ATOM 548 O O . ASP A 1 67 ? -4.950 -7.138 3.114 1.00 97.50 67 ASP A O 1
ATOM 552 N N . HIS A 1 68 ? -5.318 -5.806 1.348 1.00 97.81 68 HIS A N 1
ATOM 553 C CA . HIS A 1 68 ? -5.786 -4.683 2.140 1.00 97.81 68 HIS A CA 1
ATOM 554 C C . HIS A 1 68 ? -7.049 -5.031 2.948 1.00 97.81 68 HIS A C 1
ATOM 556 O O . HIS A 1 68 ? -7.143 -4.671 4.121 1.00 97.81 68 HIS A O 1
ATOM 562 N N . PHE A 1 69 ? -8.012 -5.748 2.367 1.00 98.00 69 PHE A N 1
ATOM 563 C CA . PHE A 1 69 ? -9.296 -6.007 3.018 1.00 98.00 69 PHE A CA 1
ATOM 564 C C . PHE A 1 69 ? -9.188 -7.013 4.164 1.00 98.00 69 PHE A C 1
ATOM 566 O O . PHE A 1 69 ? -9.856 -6.827 5.183 1.00 98.00 69 PHE A O 1
ATOM 573 N N . SER A 1 70 ? -8.310 -8.011 4.061 1.00 98.31 70 SER A N 1
ATOM 574 C CA . SER A 1 70 ? -7.993 -8.922 5.162 1.00 98.31 70 SER A CA 1
ATOM 575 C C . SER A 1 70 ? -7.405 -8.171 6.351 1.00 98.31 70 SER A C 1
ATOM 577 O O . SER A 1 70 ? -7.882 -8.338 7.475 1.00 98.31 70 SER A O 1
ATOM 579 N N . VAL A 1 71 ? -6.440 -7.272 6.117 1.00 98.06 71 VAL A N 1
ATOM 580 C CA . VAL A 1 71 ? -5.862 -6.430 7.180 1.00 98.06 71 VAL A CA 1
ATOM 581 C C . VAL A 1 71 ? -6.934 -5.561 7.834 1.00 98.06 71 VAL A C 1
ATOM 583 O O . VAL A 1 71 ? -7.072 -5.561 9.057 1.00 98.06 71 VAL A O 1
ATOM 586 N N . ILE A 1 72 ? -7.749 -4.869 7.035 1.00 98.19 72 ILE A N 1
ATOM 587 C CA . ILE A 1 72 ? -8.839 -4.040 7.558 1.00 98.19 72 ILE A CA 1
ATOM 588 C C . ILE A 1 72 ? -9.861 -4.887 8.330 1.00 98.19 72 ILE A C 1
ATOM 590 O O . ILE A 1 72 ? -10.353 -4.449 9.370 1.00 98.19 72 ILE A O 1
ATOM 594 N N . SER A 1 73 ? -10.170 -6.108 7.883 1.00 97.88 73 SER A N 1
ATOM 595 C CA . SER A 1 73 ? -11.064 -7.014 8.611 1.00 97.88 73 SER A CA 1
ATOM 596 C C . SER A 1 73 ? -10.492 -7.429 9.966 1.00 97.88 73 SER A C 1
ATOM 598 O O . SER A 1 73 ? -11.261 -7.545 10.923 1.00 97.88 73 SER A O 1
ATOM 600 N N . ILE A 1 74 ? -9.184 -7.673 10.061 1.00 97.81 74 ILE A N 1
ATOM 601 C CA . ILE A 1 74 ? -8.510 -7.989 11.326 1.00 97.81 74 ILE A CA 1
ATOM 602 C C . ILE A 1 74 ? -8.582 -6.775 12.258 1.00 97.81 74 ILE A C 1
ATOM 604 O O . ILE A 1 74 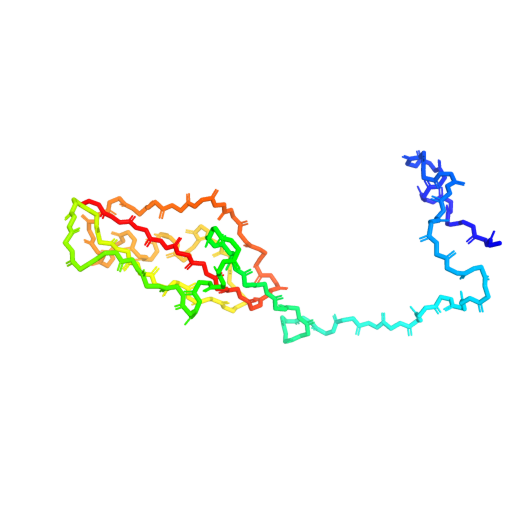? -9.044 -6.893 13.393 1.00 97.81 74 ILE A O 1
ATOM 608 N N . LEU A 1 75 ? -8.228 -5.587 11.762 1.00 97.81 75 LEU A N 1
ATOM 609 C CA . LEU A 1 75 ? -8.241 -4.349 12.544 1.00 97.81 75 LEU A CA 1
ATOM 610 C C . LEU A 1 75 ? -9.642 -3.977 13.042 1.00 97.81 75 LEU A C 1
ATOM 612 O O . LEU A 1 75 ? -9.795 -3.616 14.206 1.00 97.81 75 LEU A O 1
ATOM 616 N N . LYS A 1 76 ? -10.684 -4.142 12.216 1.00 97.25 76 LYS A N 1
ATOM 617 C CA . LYS A 1 76 ? -12.082 -3.932 12.633 1.00 97.25 76 LYS A CA 1
ATOM 618 C C . LYS A 1 76 ? -12.467 -4.814 13.824 1.00 97.25 76 LYS A C 1
ATOM 620 O O . LYS A 1 76 ? -13.127 -4.334 14.742 1.00 97.25 76 LYS A O 1
ATOM 625 N N . LYS A 1 77 ? -12.044 -6.086 13.830 1.00 97.19 77 LYS A N 1
ATOM 626 C CA . LYS A 1 77 ? -12.302 -7.019 14.942 1.00 97.19 77 LYS A CA 1
ATOM 627 C C . LYS A 1 77 ? -11.549 -6.614 16.211 1.00 97.19 77 LYS A C 1
ATOM 629 O O . LYS A 1 77 ? -12.129 -6.662 17.291 1.00 97.19 77 LYS A O 1
ATOM 634 N N . LEU A 1 78 ? -10.289 -6.200 16.073 1.00 96.94 78 LEU A N 1
ATOM 635 C CA . LEU A 1 78 ? -9.436 -5.808 17.200 1.00 96.94 78 LEU A CA 1
ATOM 636 C C . LEU A 1 78 ? -9.883 -4.486 17.833 1.00 96.94 78 LEU A C 1
ATOM 638 O O . LEU A 1 78 ? -10.042 -4.400 19.046 1.00 96.94 78 LEU A O 1
ATOM 642 N N . MET A 1 79 ? -10.116 -3.464 17.011 1.00 95.50 79 MET A N 1
ATOM 643 C CA . MET A 1 79 ? -10.420 -2.110 17.477 1.00 95.50 79 MET A CA 1
ATOM 644 C C . MET A 1 79 ? -11.903 -1.909 17.796 1.00 95.50 79 MET A C 1
ATOM 646 O O . MET A 1 79 ? -12.251 -0.927 18.444 1.00 95.50 79 MET A O 1
ATOM 650 N N . LYS A 1 80 ? -12.785 -2.808 17.325 1.00 96.06 80 LYS A N 1
ATOM 651 C CA . LYS A 1 80 ? -14.254 -2.695 17.430 1.00 96.06 80 LYS A CA 1
ATOM 652 C C . LYS A 1 80 ? -14.790 -1.346 16.929 1.00 96.06 80 LYS A C 1
ATOM 654 O O . LYS A 1 80 ? -15.796 -0.839 17.417 1.00 96.06 80 LYS A O 1
ATOM 659 N N . ARG A 1 81 ? -14.102 -0.763 15.948 1.00 95.19 81 ARG A N 1
ATOM 660 C CA . ARG A 1 81 ? -14.395 0.542 15.347 1.00 95.19 81 ARG A CA 1
ATOM 661 C C . ARG A 1 81 ? -14.359 0.441 13.829 1.00 95.19 81 ARG A C 1
ATOM 663 O O . ARG A 1 81 ? -13.758 -0.476 13.259 1.00 95.19 81 ARG A O 1
ATOM 670 N N . LYS A 1 82 ? -15.001 1.400 13.161 1.00 96.31 82 LYS A N 1
ATOM 671 C CA . LYS A 1 82 ? -14.906 1.544 11.708 1.00 96.31 82 LYS A CA 1
ATOM 672 C C . LYS A 1 82 ? -13.526 2.100 11.358 1.00 96.31 82 LYS A C 1
ATOM 674 O O . LYS A 1 82 ? -13.173 3.183 11.802 1.00 96.31 82 LYS A O 1
ATOM 679 N N . ILE A 1 83 ? -12.773 1.347 10.560 1.00 98.12 83 ILE A N 1
ATOM 680 C CA . ILE A 1 83 ? -11.464 1.764 10.048 1.00 98.12 83 ILE A CA 1
ATOM 681 C C . ILE A 1 83 ? -11.655 2.499 8.726 1.00 98.12 83 ILE A C 1
ATOM 683 O O . ILE A 1 83 ? -12.331 1.983 7.830 1.00 98.12 83 ILE A O 1
ATOM 687 N N . HIS A 1 84 ? -11.048 3.674 8.618 1.00 97.81 84 HIS A N 1
ATOM 688 C CA . HIS A 1 84 ? -11.021 4.504 7.422 1.00 97.81 84 HIS A CA 1
ATOM 689 C C . HIS A 1 84 ? -9.597 4.587 6.854 1.00 97.81 84 HIS A C 1
ATOM 691 O O . HIS A 1 84 ? -8.621 4.454 7.592 1.00 97.81 84 HI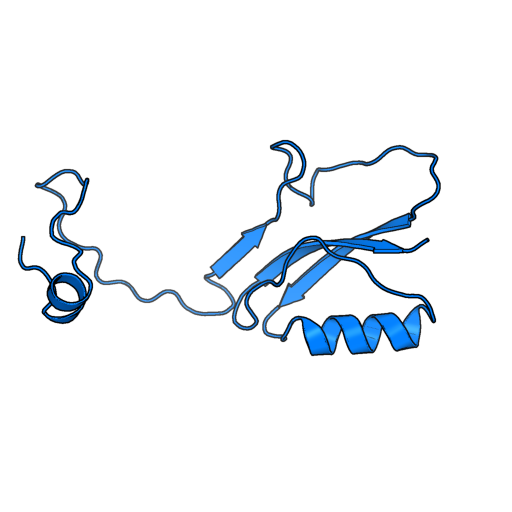S A O 1
ATOM 697 N N . TYR A 1 85 ? -9.493 4.779 5.541 1.00 97.19 85 TYR A N 1
ATOM 698 C CA . TYR A 1 85 ? -8.246 4.862 4.773 1.00 97.19 85 TYR A CA 1
ATOM 699 C C . TYR A 1 85 ? -8.499 5.644 3.476 1.00 97.19 85 TYR A C 1
ATOM 701 O O . TYR A 1 85 ? -9.645 5.731 3.030 1.00 97.19 85 TYR A O 1
ATOM 709 N N . LEU A 1 86 ? -7.448 6.210 2.876 1.00 95.06 86 LEU A N 1
ATOM 710 C CA . LEU A 1 86 ? -7.555 7.043 1.666 1.00 95.06 86 LEU A CA 1
ATOM 711 C C . LEU A 1 86 ? -7.541 6.232 0.366 1.00 95.06 86 LEU A C 1
ATOM 713 O O . LEU A 1 86 ? -8.129 6.641 -0.630 1.00 95.06 86 LEU A O 1
ATOM 717 N N . GLY A 1 87 ? -6.905 5.061 0.372 1.00 95.25 87 GLY A N 1
ATOM 718 C CA . GLY A 1 87 ? -6.835 4.205 -0.804 1.00 95.25 87 GLY A CA 1
ATOM 719 C C . GLY A 1 87 ? -6.402 2.784 -0.481 1.00 95.25 87 GLY A C 1
ATOM 720 O O . GLY A 1 87 ? -5.879 2.492 0.593 1.00 95.25 87 GLY A O 1
ATOM 721 N N . ILE A 1 88 ? -6.621 1.892 -1.439 1.00 97.25 88 ILE A N 1
ATOM 722 C CA . ILE A 1 88 ? -6.190 0.496 -1.366 1.00 97.25 88 ILE A CA 1
ATOM 723 C C . ILE A 1 88 ? -4.736 0.419 -1.839 1.00 97.25 88 ILE A C 1
ATOM 725 O O . ILE A 1 88 ? -4.330 1.171 -2.720 1.00 97.25 88 ILE A O 1
ATOM 729 N N . LYS A 1 89 ? -3.943 -0.473 -1.240 1.00 96.50 89 LYS A N 1
ATOM 730 C CA . LYS A 1 89 ? -2.533 -0.680 -1.596 1.00 96.50 89 LYS A CA 1
ATOM 731 C C . LYS A 1 89 ? -2.292 -2.139 -1.960 1.00 96.50 89 LYS A C 1
ATOM 733 O O . LYS A 1 89 ? -2.895 -3.024 -1.342 1.00 96.50 89 LYS A O 1
ATOM 738 N N . ASP A 1 90 ? -1.383 -2.369 -2.902 1.00 96.25 90 ASP A N 1
ATOM 739 C CA . ASP A 1 90 ? -1.058 -3.687 -3.454 1.00 96.25 90 ASP A CA 1
ATOM 740 C C . ASP A 1 90 ? -0.817 -4.751 -2.385 1.00 96.25 90 ASP A C 1
ATOM 742 O O . ASP A 1 90 ? -0.164 -4.501 -1.370 1.00 96.25 90 ASP A O 1
ATOM 746 N N . ALA A 1 91 ? -1.331 -5.961 -2.614 1.00 97.44 91 ALA A N 1
ATOM 747 C CA . ALA A 1 91 ? -1.087 -7.098 -1.731 1.00 97.44 91 ALA A CA 1
ATOM 748 C C . ALA A 1 91 ? 0.371 -7.576 -1.824 1.00 97.44 91 ALA A C 1
ATOM 750 O O . ALA A 1 91 ? 1.011 -7.816 -0.802 1.00 97.44 91 ALA A O 1
ATOM 751 N N . ASN A 1 92 ? 0.911 -7.653 -3.046 1.00 97.25 92 ASN A N 1
ATOM 752 C CA . ASN A 1 92 ? 2.268 -8.125 -3.321 1.00 97.25 92 ASN A CA 1
ATOM 753 C C . ASN A 1 92 ? 3.299 -6.981 -3.260 1.00 97.25 92 ASN A C 1
ATOM 755 O O . ASN A 1 92 ? 3.956 -6.641 -4.250 1.00 97.25 92 ASN A O 1
ATOM 759 N N . ALA A 1 93 ? 3.348 -6.338 -2.093 1.00 97.88 93 ALA A N 1
ATOM 760 C CA . ALA A 1 93 ? 4.148 -5.157 -1.800 1.00 97.88 93 ALA A CA 1
ATOM 761 C C . ALA A 1 93 ? 4.413 -5.030 -0.291 1.00 97.88 93 ALA A C 1
ATOM 763 O O . ALA A 1 93 ? 3.707 -5.632 0.530 1.00 97.88 93 ALA A O 1
ATOM 764 N N . ILE A 1 94 ? 5.387 -4.196 0.070 1.00 98.31 94 ILE A N 1
ATOM 765 C CA . ILE A 1 94 ? 5.512 -3.609 1.409 1.00 98.31 94 ILE A CA 1
ATOM 766 C C . ILE A 1 94 ? 4.891 -2.216 1.351 1.00 98.31 94 ILE A C 1
ATOM 768 O O . ILE A 1 94 ? 5.324 -1.385 0.558 1.00 98.31 94 ILE A O 1
ATOM 772 N N . THR A 1 95 ? 3.871 -1.944 2.163 1.00 98.50 95 THR A N 1
ATOM 773 C CA . THR A 1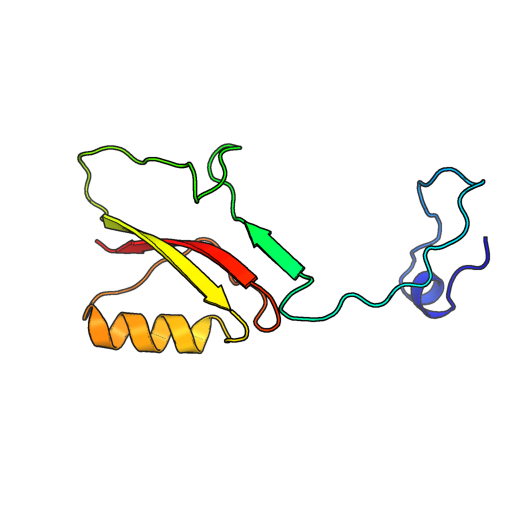 95 ? 3.114 -0.688 2.057 1.00 98.50 95 THR A CA 1
ATOM 774 C C . THR A 1 95 ? 2.955 -0.008 3.408 1.00 98.50 95 THR A C 1
ATOM 776 O O . THR A 1 95 ? 2.606 -0.682 4.381 1.00 98.50 95 THR A O 1
ATOM 779 N N . GLN A 1 96 ? 3.134 1.310 3.439 1.00 98.50 96 GLN A N 1
ATOM 780 C CA . GLN A 1 96 ? 2.899 2.186 4.588 1.00 98.50 96 GLN A CA 1
ATOM 781 C C . GLN A 1 96 ? 1.810 3.201 4.222 1.00 98.50 96 GLN A C 1
ATOM 783 O O . GLN A 1 96 ? 1.884 3.828 3.168 1.00 98.50 96 GLN A O 1
ATOM 788 N N . GLN A 1 97 ? 0.778 3.327 5.055 1.00 98.19 97 GLN A N 1
ATOM 789 C CA . GLN A 1 97 ? -0.325 4.279 4.857 1.00 98.19 97 GLN A CA 1
ATOM 790 C C . GLN A 1 97 ? -0.928 4.706 6.194 1.00 98.19 97 GLN A C 1
ATOM 792 O O . GLN A 1 97 ? -0.788 3.982 7.185 1.00 98.19 97 GLN A O 1
ATOM 797 N N . ILE A 1 98 ? -1.660 5.819 6.216 1.00 97.62 98 ILE A N 1
ATOM 798 C CA . ILE A 1 98 ? -2.459 6.177 7.389 1.00 97.62 98 ILE A CA 1
ATOM 799 C C . ILE A 1 98 ? -3.810 5.463 7.345 1.00 97.62 98 ILE A C 1
ATOM 801 O O . ILE A 1 98 ? -4.506 5.409 6.329 1.00 97.62 98 ILE A O 1
ATOM 805 N N . ILE A 1 99 ? -4.200 4.932 8.498 1.00 97.75 99 ILE A N 1
ATOM 806 C CA . ILE A 1 99 ? -5.584 4.578 8.798 1.00 97.75 99 ILE A CA 1
ATOM 807 C C . ILE A 1 99 ? -6.080 5.447 9.944 1.00 97.75 99 ILE A C 1
ATOM 809 O O . ILE A 1 99 ? -5.298 5.877 10.790 1.00 97.75 99 ILE A O 1
ATOM 813 N N . TYR A 1 100 ? -7.383 5.684 10.006 1.00 96.62 100 TYR A N 1
ATOM 814 C CA . TYR A 1 100 ? -7.958 6.498 11.070 1.00 96.62 100 TYR A CA 1
ATOM 815 C C . TYR A 1 100 ? -9.319 5.986 11.525 1.00 96.62 100 TYR A C 1
ATOM 817 O O . TYR A 1 100 ? -10.044 5.303 10.794 1.00 96.62 100 TYR A O 1
ATOM 825 N N . VAL A 1 101 ? -9.644 6.304 12.774 1.00 96.81 101 VAL A N 1
ATOM 826 C CA . VAL A 1 101 ? -10.924 6.006 13.424 1.00 96.81 101 VAL A CA 1
ATOM 827 C C . VAL A 1 101 ? -11.414 7.246 14.168 1.00 96.81 101 VAL A C 1
ATOM 829 O O . VAL A 1 101 ? -10.603 8.076 14.577 1.00 96.81 101 VAL A O 1
ATOM 832 N N . ASN A 1 102 ? -12.728 7.352 14.346 1.00 90.69 102 ASN A N 1
ATOM 833 C CA . ASN A 1 102 ? -13.364 8.257 15.310 1.00 90.69 102 ASN A CA 1
ATOM 834 C C . ASN A 1 102 ? -13.691 7.461 16.584 1.00 90.69 102 ASN A C 1
ATOM 836 O O . ASN A 1 102 ? -13.984 6.241 16.465 1.00 90.69 102 ASN A O 1
#